Protein AF-A0A538D1H6-F1 (afdb_monomer_lite)

Foldseek 3Di:
DPPDDCVVLVVVVVVLVVVCLVCVQVDDQAAPDDPCQLVVVDDPDDDPDDDDSVVVSVCCVPRPRSHDNRLSHPPDDPDDHDDDDPVVVVVVVVVVVD

Secondary structure (DSSP, 8-state):
-----HHHHHHHHHHHHHHHHHHGGGS-SS----TTHHHHHS-SS--SSPPPHHHHHHHIIIIIGGG---TTSTT--SSS-----HHHHHHHHHHHH-

Structure (mmCIF, N/CA/C/O backbone):
data_AF-A0A538D1H6-F1
#
_entry.id   AF-A0A538D1H6-F1
#
loop_
_atom_site.group_PDB
_atom_site.id
_atom_site.type_symbol
_atom_site.label_atom_id
_atom_site.label_alt_id
_atom_site.label_comp_id
_atom_site.label_asym_id
_atom_site.label_entity_id
_atom_site.label_seq_id
_atom_site.pdbx_PDB_ins_code
_atom_site.Cartn_x
_atom_site.Cartn_y
_atom_site.Cartn_z
_atom_site.occupancy
_atom_site.B_iso_or_equiv
_atom_site.auth_seq_id
_atom_site.auth_comp_id
_atom_site.auth_asym_id
_atom_site.auth_atom_id
_atom_site.pdbx_PDB_model_num
ATOM 1 N N . MET A 1 1 ? -10.795 -11.880 21.380 1.00 51.19 1 MET A N 1
ATOM 2 C CA . MET A 1 1 ? -9.640 -11.375 20.607 1.00 51.19 1 MET A CA 1
ATOM 3 C C . MET A 1 1 ? -9.568 -12.167 19.319 1.00 51.19 1 MET A C 1
ATOM 5 O O . MET A 1 1 ? -9.534 -13.390 19.404 1.00 51.19 1 MET A O 1
ATOM 9 N N . ALA A 1 2 ? -9.621 -11.508 18.158 1.00 57.88 2 ALA A N 1
ATOM 10 C CA . ALA A 1 2 ? -9.371 -12.183 16.887 1.00 57.88 2 ALA A CA 1
ATOM 11 C C . ALA A 1 2 ? -7.958 -12.783 16.941 1.00 57.88 2 ALA A C 1
ATOM 13 O O . ALA A 1 2 ? -6.999 -12.098 17.295 1.00 57.88 2 ALA A O 1
ATOM 14 N N . ARG A 1 3 ? -7.843 -14.089 16.709 1.00 63.59 3 ARG A N 1
ATOM 15 C CA . ARG A 1 3 ? -6.554 -14.776 16.735 1.00 63.59 3 ARG A CA 1
ATOM 16 C C . ARG A 1 3 ? -5.834 -14.427 15.437 1.00 63.59 3 ARG A C 1
ATOM 18 O O . ARG A 1 3 ? -6.148 -15.010 14.410 1.00 63.59 3 ARG A O 1
ATOM 25 N N . VAL A 1 4 ? -4.911 -13.471 15.506 1.00 72.00 4 VAL A N 1
ATOM 26 C CA . VAL A 1 4 ? -4.017 -13.120 14.396 1.00 72.00 4 VAL A CA 1
ATOM 27 C C . VAL A 1 4 ? -3.206 -14.357 14.030 1.00 72.00 4 VAL A C 1
ATOM 29 O O . VAL A 1 4 ? -2.587 -14.986 14.898 1.00 72.00 4 VAL A O 1
ATOM 32 N N . SER A 1 5 ? -3.234 -14.722 12.755 1.00 89.19 5 SER A N 1
ATOM 33 C CA . SER A 1 5 ? -2.471 -15.842 12.224 1.00 89.19 5 SER A CA 1
ATOM 34 C C . SER A 1 5 ? -1.567 -15.292 11.146 1.00 89.19 5 SER A C 1
ATOM 36 O O . SER A 1 5 ? -2.006 -15.059 10.028 1.00 89.19 5 SER A O 1
ATOM 38 N N . PHE A 1 6 ? -0.285 -15.111 11.468 1.00 92.12 6 PHE A N 1
ATOM 39 C CA . PHE A 1 6 ? 0.688 -14.568 10.516 1.00 92.12 6 PHE A CA 1
ATOM 40 C C . PHE A 1 6 ? 0.688 -15.322 9.177 1.00 92.12 6 PHE A C 1
ATOM 42 O O . PHE A 1 6 ? 0.898 -14.725 8.130 1.00 92.12 6 PHE A O 1
ATOM 49 N N . ARG A 1 7 ? 0.422 -16.634 9.200 1.00 94.50 7 ARG A N 1
ATOM 50 C CA . ARG A 1 7 ? 0.332 -17.443 7.980 1.00 94.50 7 ARG A CA 1
ATOM 51 C C . ARG A 1 7 ? -0.915 -17.127 7.161 1.00 94.50 7 ARG A C 1
ATOM 53 O O . ARG A 1 7 ? -0.787 -16.966 5.955 1.00 94.50 7 ARG A O 1
ATOM 60 N N . ASP A 1 8 ? -2.080 -17.046 7.796 1.00 94.94 8 ASP A N 1
ATOM 61 C CA . ASP A 1 8 ? -3.344 -16.837 7.081 1.00 94.94 8 ASP A CA 1
ATOM 62 C C . ASP A 1 8 ? -3.479 -15.375 6.636 1.00 94.94 8 ASP A C 1
ATOM 64 O O . ASP A 1 8 ? -3.739 -15.100 5.467 1.00 94.94 8 ASP A O 1
ATOM 68 N N . ASP A 1 9 ? -3.203 -14.435 7.542 1.00 95.50 9 ASP A N 1
ATOM 69 C CA . ASP A 1 9 ? -3.226 -12.996 7.268 1.00 95.50 9 ASP A CA 1
ATOM 70 C C . ASP A 1 9 ? -2.124 -12.613 6.267 1.00 95.50 9 ASP A C 1
ATOM 72 O O . ASP A 1 9 ? -2.356 -11.837 5.342 1.00 95.50 9 ASP A O 1
ATOM 76 N N . GLY A 1 10 ? -0.936 -13.214 6.394 1.00 95.62 10 GLY A N 1
ATOM 77 C CA . GLY A 1 10 ? 0.162 -13.024 5.447 1.00 95.62 10 GLY A CA 1
ATOM 78 C C . GLY A 1 10 ? -0.155 -13.569 4.054 1.00 95.62 10 GLY A C 1
ATOM 79 O O . GLY A 1 10 ? 0.148 -12.907 3.064 1.00 95.62 10 GLY A O 1
ATOM 80 N N . ALA A 1 11 ? -0.806 -14.734 3.958 1.00 96.50 11 ALA A N 1
ATOM 81 C CA . ALA A 1 11 ? -1.265 -15.266 2.675 1.00 96.50 11 ALA A CA 1
ATOM 82 C C . ALA A 1 11 ? -2.315 -14.350 2.029 1.00 96.50 11 ALA A C 1
ATOM 84 O O . ALA A 1 11 ? -2.222 -14.068 0.838 1.00 96.50 11 ALA A O 1
ATOM 85 N N . ALA A 1 12 ? -3.264 -13.831 2.814 1.00 96.94 12 ALA A N 1
ATOM 86 C CA . ALA A 1 12 ? -4.270 -12.892 2.321 1.00 96.94 12 ALA A CA 1
ATOM 87 C C . ALA A 1 12 ? -3.656 -11.559 1.854 1.00 96.94 12 ALA A C 1
ATOM 89 O O . ALA A 1 12 ? -4.050 -11.027 0.818 1.00 96.94 12 ALA A O 1
ATOM 90 N N . ALA A 1 13 ? -2.663 -11.033 2.578 1.00 97.06 13 ALA A N 1
ATOM 91 C CA . ALA A 1 13 ? -1.937 -9.831 2.169 1.00 97.06 13 ALA A CA 1
ATOM 92 C C . ALA A 1 13 ? -1.148 -10.047 0.868 1.00 97.06 13 ALA A C 1
ATOM 94 O O . ALA A 1 13 ? -1.144 -9.176 -0.002 1.00 97.06 13 ALA A O 1
ATOM 95 N N . LEU A 1 14 ? -0.497 -11.207 0.728 1.00 97.06 14 LEU A N 1
ATOM 96 C CA . LEU A 1 14 ? 0.241 -11.562 -0.482 1.00 97.06 14 LEU A CA 1
ATOM 97 C C . LEU A 1 14 ? -0.693 -11.686 -1.690 1.00 97.06 14 LEU A C 1
ATOM 99 O O . LEU A 1 14 ? -0.379 -11.149 -2.748 1.00 97.06 14 LEU A O 1
ATOM 103 N N . GLU A 1 15 ? -1.846 -12.335 -1.515 1.00 97.75 15 GLU A N 1
ATOM 104 C CA . GLU A 1 15 ? -2.873 -12.457 -2.554 1.00 97.75 15 GLU A CA 1
ATOM 105 C C . GLU A 1 15 ? -3.396 -11.083 -2.991 1.00 97.75 15 GLU A C 1
ATOM 107 O O . GLU A 1 15 ? -3.476 -10.795 -4.185 1.00 97.75 15 GLU A O 1
ATOM 112 N N . TRP A 1 16 ? -3.684 -10.196 -2.032 1.00 97.81 16 TRP A N 1
ATOM 113 C CA . TRP A 1 16 ? -4.117 -8.831 -2.331 1.00 97.81 16 TRP A CA 1
ATOM 114 C C . TRP A 1 16 ? -3.052 -8.057 -3.120 1.00 97.81 16 TRP A C 1
ATOM 116 O O . TRP A 1 16 ? -3.367 -7.408 -4.119 1.00 97.81 16 TRP A O 1
ATOM 126 N N . ALA A 1 17 ? -1.782 -8.154 -2.709 1.00 96.88 17 ALA A N 1
ATOM 127 C CA . ALA A 1 17 ? -0.673 -7.487 -3.386 1.00 96.88 17 ALA A CA 1
ATOM 128 C C . ALA A 1 17 ? -0.469 -8.012 -4.816 1.00 96.88 17 ALA A C 1
ATOM 130 O O . ALA A 1 17 ? -0.324 -7.209 -5.737 1.00 96.88 17 ALA A O 1
ATOM 131 N N . ALA A 1 18 ? -0.505 -9.333 -5.013 1.00 97.06 18 ALA A N 1
ATOM 132 C CA . ALA A 1 18 ? -0.414 -9.949 -6.335 1.00 97.06 18 ALA A CA 1
ATOM 133 C C . ALA A 1 18 ? -1.574 -9.497 -7.237 1.00 97.06 18 ALA A C 1
ATOM 135 O O . ALA A 1 18 ? -1.340 -8.939 -8.308 1.00 97.06 18 ALA A O 1
ATOM 136 N N . SER A 1 19 ? -2.811 -9.607 -6.742 1.00 97.44 19 SER A N 1
ATOM 137 C CA . SER A 1 19 ? -4.014 -9.147 -7.446 1.00 97.44 19 SER A CA 1
ATOM 138 C C . SER A 1 19 ? -3.938 -7.665 -7.827 1.00 97.44 19 SER A C 1
ATOM 140 O O . SER A 1 19 ? -4.358 -7.278 -8.916 1.00 97.44 19 SER A O 1
ATOM 142 N N . TYR A 1 20 ? -3.413 -6.807 -6.945 1.00 97.12 20 TYR A N 1
ATOM 143 C CA . TYR A 1 20 ? -3.198 -5.391 -7.242 1.00 97.12 20 TYR A CA 1
ATOM 144 C C . TYR A 1 20 ? -2.195 -5.191 -8.383 1.00 97.12 20 TYR A C 1
ATOM 146 O O . TYR A 1 20 ? -2.494 -4.450 -9.316 1.00 97.12 20 TYR A O 1
ATOM 154 N N . LEU A 1 21 ? -1.032 -5.848 -8.330 1.00 95.44 21 LEU A N 1
ATOM 155 C CA . LEU A 1 21 ? 0.008 -5.728 -9.358 1.00 95.44 21 LEU A CA 1
ATOM 156 C C . LEU A 1 21 ? -0.482 -6.195 -10.733 1.00 95.44 21 LEU A C 1
ATOM 158 O O . LEU A 1 21 ? -0.175 -5.556 -11.738 1.00 95.44 21 LEU A O 1
ATOM 162 N N . GLU A 1 22 ? -1.282 -7.260 -10.778 1.00 96.31 22 GLU A N 1
ATOM 163 C CA . GLU A 1 22 ? -1.8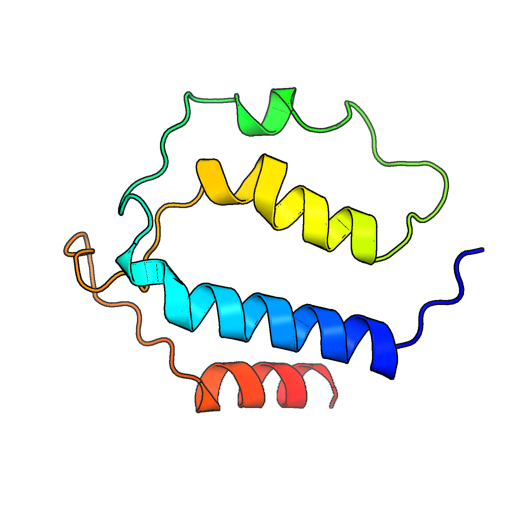74 -7.774 -12.016 1.00 96.31 22 GLU A CA 1
ATOM 164 C C . GLU A 1 22 ? -2.873 -6.782 -12.624 1.00 96.31 22 GLU A C 1
ATOM 166 O O . GLU A 1 22 ? -2.819 -6.494 -13.822 1.00 96.31 22 GLU A O 1
ATOM 171 N N . ARG A 1 23 ? -3.757 -6.203 -11.801 1.00 96.69 23 ARG A N 1
ATOM 172 C CA . ARG A 1 23 ? -4.854 -5.337 -12.273 1.00 96.69 23 ARG A CA 1
ATOM 173 C C . ARG A 1 23 ? -4.540 -3.846 -12.286 1.00 96.69 23 ARG A C 1
ATOM 175 O O . ARG A 1 23 ? -5.376 -3.066 -12.731 1.00 96.69 23 ARG A O 1
ATOM 182 N N . VAL A 1 24 ? -3.374 -3.408 -11.800 1.00 96.00 24 VAL A N 1
ATOM 183 C CA . VAL A 1 24 ? -3.070 -1.970 -11.648 1.00 96.00 24 VAL A CA 1
ATOM 184 C C . VAL A 1 24 ? -3.242 -1.205 -12.958 1.00 96.00 24 VAL A C 1
ATOM 186 O O . VAL A 1 24 ? -3.675 -0.064 -12.932 1.00 96.00 24 VAL A O 1
ATOM 189 N N . HIS A 1 25 ? -2.971 -1.842 -14.099 1.00 96.38 25 HIS A N 1
ATOM 190 C CA . HIS A 1 25 ? -3.109 -1.267 -15.438 1.00 96.38 25 HIS A CA 1
ATOM 191 C C . HIS A 1 25 ? -4.561 -0.980 -15.875 1.00 96.38 25 HIS A C 1
ATOM 193 O O . HIS A 1 25 ? -4.772 -0.320 -16.891 1.00 96.38 25 HIS A O 1
ATOM 199 N N . GLU A 1 26 ? -5.547 -1.491 -15.138 1.00 97.50 26 GLU A N 1
ATOM 200 C CA . GLU A 1 26 ? -6.979 -1.267 -15.367 1.00 97.50 26 GLU A CA 1
ATOM 201 C C . GLU A 1 26 ? -7.529 -0.122 -14.497 1.00 97.50 26 GLU A C 1
ATOM 203 O O . GLU A 1 26 ? -8.651 0.343 -14.710 1.00 97.50 26 GLU A O 1
ATOM 208 N N . LEU A 1 27 ? -6.760 0.336 -13.503 1.00 97.19 27 LEU A N 1
ATOM 209 C CA . LEU A 1 27 ? -7.173 1.370 -12.555 1.00 97.19 27 LEU A CA 1
ATOM 210 C C . LEU A 1 27 ? -6.896 2.782 -13.107 1.00 97.19 27 LEU A C 1
ATOM 212 O O . LEU A 1 27 ? -5.956 2.975 -13.880 1.00 97.19 27 LEU A O 1
ATOM 216 N N . PRO A 1 28 ? -7.663 3.814 -12.701 1.00 97.88 28 PRO A N 1
ATOM 217 C CA . PRO A 1 28 ? -7.343 5.196 -13.049 1.00 97.88 28 PRO A CA 1
ATOM 218 C C . PRO A 1 28 ? -5.935 5.560 -12.574 1.00 97.88 28 PRO A C 1
ATOM 220 O O . PRO A 1 28 ? -5.599 5.316 -11.428 1.00 97.88 28 PRO A O 1
ATOM 223 N N . VAL A 1 29 ? -5.110 6.191 -13.413 1.00 97.38 29 VAL A N 1
ATOM 224 C CA . VAL A 1 29 ? -3.721 6.527 -13.036 1.00 97.38 29 VAL A CA 1
ATOM 225 C C . VAL A 1 29 ? -3.656 7.435 -11.799 1.00 97.38 29 VAL A C 1
ATOM 227 O O . VAL A 1 29 ? -2.819 7.238 -10.919 1.00 97.38 29 VAL A O 1
ATOM 230 N N . LEU A 1 30 ? -4.521 8.449 -11.742 1.00 97.75 30 LEU A N 1
ATOM 231 C CA . LEU A 1 30 ? -4.586 9.429 -10.657 1.00 97.75 30 LEU A CA 1
ATOM 232 C C . LEU A 1 30 ? -5.779 9.140 -9.746 1.00 97.75 30 LEU A C 1
ATOM 234 O O . LEU A 1 30 ? -6.842 8.749 -10.234 1.00 97.75 30 LEU A O 1
ATOM 238 N N . ALA A 1 31 ? -5.619 9.440 -8.457 1.00 97.81 31 ALA A N 1
ATOM 239 C CA . ALA A 1 31 ? -6.691 9.371 -7.469 1.00 97.81 31 ALA A CA 1
ATOM 240 C C . ALA A 1 31 ? -7.962 10.107 -7.937 1.00 97.81 31 ALA A C 1
ATOM 242 O O . ALA A 1 31 ? -7.885 11.199 -8.504 1.00 97.81 31 ALA A O 1
ATOM 243 N N . GLN A 1 32 ? -9.132 9.524 -7.667 1.00 96.94 32 GLN A N 1
ATOM 244 C CA . GLN A 1 32 ? -10.442 10.043 -8.088 1.00 96.94 32 GLN A CA 1
ATOM 245 C C . GLN A 1 32 ? -11.247 10.548 -6.879 1.00 96.94 32 GLN A C 1
ATOM 247 O O . GLN A 1 32 ? -12.387 10.140 -6.654 1.00 96.94 32 GLN A O 1
ATOM 252 N N . VAL A 1 33 ? -10.633 11.399 -6.050 1.00 97.62 33 VAL A N 1
ATOM 253 C CA . VAL A 1 33 ? -11.223 11.882 -4.789 1.00 97.62 33 VAL A CA 1
ATOM 254 C C . VAL A 1 33 ? -10.948 13.360 -4.539 1.00 97.62 33 VAL A C 1
ATOM 256 O O . VAL A 1 33 ? -9.934 13.903 -4.971 1.00 97.62 33 VAL A O 1
ATOM 259 N N . GLU A 1 34 ? -11.824 13.986 -3.755 1.00 98.00 34 GLU A N 1
ATOM 260 C CA . GLU A 1 34 ? -11.646 15.362 -3.291 1.00 98.00 34 GLU A CA 1
ATOM 261 C C . GLU A 1 34 ? -10.814 15.444 -1.997 1.00 98.00 34 GLU A C 1
ATOM 263 O O . GLU A 1 34 ? -10.816 14.508 -1.180 1.00 98.00 34 GLU A O 1
ATOM 268 N N . PRO A 1 35 ? -10.167 16.593 -1.717 1.00 98.06 35 PRO A N 1
ATOM 269 C CA . PRO A 1 35 ? -9.499 16.827 -0.445 1.00 98.06 35 PRO A CA 1
ATOM 270 C C . PRO A 1 35 ? -10.389 16.508 0.771 1.00 98.06 35 PRO A C 1
ATOM 272 O O . PRO A 1 35 ? -11.533 16.958 0.915 1.00 98.06 35 PRO A O 1
ATOM 275 N N . GLY A 1 36 ? -9.848 15.68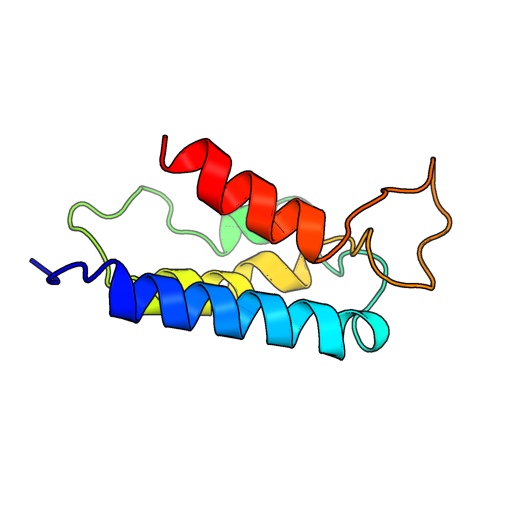6 1.670 1.00 97.25 36 GLY A N 1
ATOM 276 C CA . GLY A 1 36 ? -10.518 15.248 2.895 1.00 97.25 36 GLY A CA 1
ATOM 277 C C . GLY A 1 36 ? -11.550 14.127 2.725 1.00 97.25 36 GLY A C 1
ATOM 278 O O . GLY A 1 36 ? -12.092 13.683 3.734 1.00 97.25 36 GLY A O 1
ATOM 279 N N . GLN A 1 37 ? -11.819 13.637 1.509 1.00 97.75 37 GLN A N 1
ATOM 280 C CA . GLN A 1 37 ? -12.785 12.551 1.281 1.00 97.75 37 GLN A CA 1
ATOM 281 C C . GLN A 1 37 ? -12.408 11.265 2.029 1.00 97.75 37 GLN A C 1
ATOM 283 O O . GLN A 1 37 ? -13.245 10.719 2.741 1.00 97.75 37 GLN A O 1
ATOM 288 N N . ILE A 1 38 ? -11.139 10.849 1.966 1.00 97.00 38 ILE A N 1
ATOM 289 C CA . ILE A 1 38 ? -10.633 9.668 2.688 1.00 97.00 38 ILE A CA 1
ATOM 290 C C . ILE A 1 38 ? -10.794 9.829 4.203 1.00 97.00 38 ILE A C 1
ATOM 292 O O . ILE A 1 38 ? -11.300 8.941 4.879 1.00 97.00 38 ILE A O 1
ATOM 296 N N . ARG A 1 39 ? -10.443 11.003 4.751 1.00 96.12 39 ARG A N 1
ATOM 297 C CA . ARG A 1 39 ? -10.588 11.279 6.191 1.00 96.12 39 ARG A CA 1
ATOM 298 C C . ARG A 1 39 ? -12.036 11.144 6.659 1.00 96.12 39 ARG A C 1
ATOM 300 O O . ARG A 1 39 ? -12.248 10.658 7.765 1.00 96.12 39 ARG A O 1
ATOM 307 N N . ARG A 1 40 ? -12.996 11.596 5.843 1.00 97.25 40 ARG A N 1
ATOM 308 C CA . ARG A 1 40 ? -14.434 11.506 6.141 1.00 97.25 40 ARG A CA 1
ATOM 309 C C . ARG A 1 40 ? -14.973 10.076 6.059 1.00 97.25 40 ARG A C 1
ATOM 311 O O . ARG A 1 40 ? -15.984 9.800 6.688 1.00 97.25 40 ARG A O 1
ATOM 318 N N . ALA A 1 41 ? -14.329 9.202 5.288 1.00 96.38 41 ALA A N 1
ATOM 319 C CA . ALA A 1 41 ? -14.697 7.791 5.189 1.00 96.38 41 ALA A CA 1
ATOM 320 C C . ALA A 1 41 ? -14.158 6.948 6.360 1.00 96.38 41 ALA A C 1
ATOM 322 O O . ALA A 1 41 ? -14.681 5.873 6.630 1.00 96.38 41 ALA A O 1
ATOM 323 N N . LEU A 1 42 ? -13.135 7.435 7.068 1.00 96.31 42 LEU A N 1
ATOM 324 C CA . LEU A 1 42 ? -12.561 6.768 8.236 1.00 96.31 42 LEU A CA 1
ATOM 325 C C . LEU A 1 42 ? -13.285 7.156 9.538 1.00 96.31 42 LEU A C 1
ATOM 327 O O . LEU A 1 42 ? -13.752 8.293 9.659 1.00 96.31 42 LEU A O 1
ATOM 331 N N . PRO A 1 43 ? -13.296 6.272 10.556 1.00 95.50 43 PRO A N 1
ATOM 332 C CA . PRO A 1 43 ? -13.806 6.595 11.886 1.00 95.50 43 PRO A CA 1
ATOM 333 C C . PRO A 1 43 ? -13.157 7.847 12.492 1.00 95.50 43 PRO A C 1
ATOM 335 O O . PRO A 1 43 ? -11.997 8.180 12.227 1.00 95.50 43 PRO A O 1
ATOM 338 N N . GLU A 1 44 ? -13.892 8.562 13.344 1.00 96.31 44 GLU A N 1
ATOM 339 C CA . GLU A 1 44 ? -13.364 9.767 13.995 1.00 96.31 44 GLU A CA 1
ATOM 340 C C . GLU A 1 44 ? -12.224 9.456 14.971 1.00 96.31 44 GLU A C 1
ATOM 342 O O . GLU A 1 44 ? -11.280 10.247 15.055 1.00 96.31 44 GLU A O 1
ATOM 347 N N . ALA A 1 45 ? -12.286 8.294 15.628 1.00 96.81 45 ALA A N 1
ATOM 348 C CA . ALA A 1 45 ? -11.298 7.781 16.568 1.00 96.81 45 ALA A CA 1
ATOM 349 C C . ALA A 1 45 ? -10.946 6.309 16.258 1.00 96.81 45 ALA A C 1
ATOM 351 O O . ALA A 1 45 ? -11.771 5.602 15.675 1.00 96.81 45 ALA A O 1
ATOM 352 N N . PRO A 1 46 ? -9.746 5.831 16.642 1.00 94.94 46 PRO A N 1
ATOM 353 C CA . PRO A 1 46 ? -9.366 4.426 16.494 1.00 94.94 46 PRO A CA 1
ATOM 354 C C . PRO A 1 46 ? -10.304 3.482 17.263 1.00 94.94 46 PRO A C 1
ATOM 356 O O . PRO A 1 46 ? -10.829 3.874 18.309 1.00 94.94 46 PRO A O 1
ATOM 359 N N . PRO A 1 47 ? -10.486 2.233 16.802 1.00 93.75 47 PRO A N 1
ATOM 360 C CA . PRO A 1 47 ? -11.309 1.264 17.512 1.00 93.75 47 PRO A CA 1
ATOM 361 C C . PRO A 1 47 ? -10.673 0.889 18.860 1.00 93.75 47 PRO A C 1
ATOM 363 O O . PRO A 1 47 ? -9.462 0.695 18.966 1.00 93.75 47 PRO A O 1
ATOM 366 N N . GLU A 1 48 ? -11.496 0.755 19.902 1.00 95.94 48 GLU A N 1
ATOM 367 C CA . GLU A 1 48 ? -11.032 0.363 21.245 1.00 95.94 48 GLU A CA 1
ATOM 368 C C . GLU A 1 48 ? -10.582 -1.105 21.312 1.00 95.94 48 GLU A C 1
ATOM 370 O O . GLU A 1 48 ? -9.780 -1.489 22.164 1.00 95.94 48 GLU A O 1
ATOM 375 N N . ALA A 1 49 ? -11.100 -1.934 20.405 1.00 94.06 49 ALA A N 1
ATOM 376 C CA . ALA A 1 49 ? -10.760 -3.341 20.277 1.00 94.06 49 ALA A CA 1
ATOM 377 C C . ALA A 1 49 ? -10.183 -3.626 18.889 1.00 94.06 49 ALA A C 1
ATOM 379 O O . ALA A 1 49 ? -10.584 -3.021 17.900 1.00 94.06 49 ALA A O 1
ATOM 380 N N . GLY A 1 50 ? -9.265 -4.590 18.817 1.00 91.25 50 GLY A N 1
ATOM 381 C CA . GLY A 1 50 ? -8.691 -5.019 17.546 1.00 91.25 50 GLY A CA 1
ATOM 382 C C . GLY A 1 50 ? -9.739 -5.618 16.606 1.00 91.25 50 GLY A C 1
ATOM 383 O O . GLY A 1 50 ? -10.581 -6.418 17.023 1.00 91.25 50 GLY A O 1
ATOM 384 N N . GLU A 1 51 ? -9.630 -5.256 15.334 1.00 93.00 51 GLU A N 1
ATOM 385 C CA . GLU A 1 51 ? -10.455 -5.758 14.239 1.00 93.00 51 GLU A CA 1
ATOM 386 C C . GLU A 1 51 ? -9.776 -6.940 13.529 1.00 93.00 51 GLU A C 1
ATOM 388 O O . GLU A 1 51 ? -8.552 -7.095 13.606 1.00 93.00 51 GLU A O 1
ATOM 393 N N . PRO A 1 52 ? -10.539 -7.818 12.853 1.00 93.50 52 PRO A N 1
ATOM 394 C CA . PRO A 1 52 ? -9.942 -8.869 12.038 1.00 93.50 52 PRO A CA 1
ATOM 395 C C . PRO A 1 52 ? -9.159 -8.263 10.865 1.00 93.50 52 PRO A C 1
ATOM 397 O O . PRO A 1 52 ? -9.588 -7.278 10.268 1.00 93.50 52 PRO A O 1
ATOM 400 N N . PHE A 1 53 ? -8.049 -8.892 10.475 1.00 94.44 53 PHE A N 1
ATOM 401 C CA . PHE A 1 53 ? -7.203 -8.405 9.378 1.00 94.44 53 PHE A CA 1
ATOM 402 C C . PHE A 1 53 ? -7.954 -8.294 8.039 1.00 94.44 53 PHE A C 1
ATOM 404 O O . PHE A 1 53 ? -7.695 -7.396 7.245 1.00 94.44 53 PHE A O 1
ATOM 411 N N . SER A 1 54 ? -8.971 -9.134 7.823 1.00 94.94 54 SER A N 1
ATOM 412 C CA . SER A 1 54 ? -9.867 -9.037 6.666 1.00 94.94 54 SER A CA 1
ATOM 413 C C . SER A 1 54 ? -10.603 -7.694 6.569 1.00 94.94 54 SER A C 1
ATOM 415 O O . SER A 1 54 ? -10.918 -7.263 5.465 1.00 94.94 54 SER A O 1
ATOM 417 N N . ALA A 1 55 ? -10.893 -7.032 7.697 1.00 95.81 55 ALA A N 1
ATOM 418 C CA . ALA A 1 55 ? -11.486 -5.694 7.689 1.00 95.81 55 ALA A CA 1
ATOM 419 C C . ALA A 1 55 ? -10.488 -4.660 7.155 1.00 95.81 55 ALA A C 1
ATOM 421 O O . ALA A 1 55 ? -10.861 -3.830 6.337 1.00 95.81 55 ALA A O 1
ATOM 422 N N . VAL A 1 56 ? -9.209 -4.784 7.529 1.00 95.25 56 VAL A N 1
ATOM 423 C CA . VAL A 1 56 ? -8.136 -3.922 7.015 1.00 95.25 56 VAL A CA 1
ATOM 424 C C . VAL A 1 56 ? -7.991 -4.084 5.503 1.00 95.25 56 VAL A C 1
ATOM 426 O O . VAL A 1 56 ? -7.983 -3.085 4.795 1.00 95.25 56 VAL A O 1
ATOM 429 N N . LEU A 1 57 ? -7.924 -5.323 4.997 1.00 96.94 57 LEU A N 1
ATOM 430 C CA . LEU A 1 57 ? -7.814 -5.577 3.553 1.00 96.94 57 LEU A CA 1
ATOM 431 C C . LEU A 1 57 ? -9.024 -5.044 2.773 1.00 96.94 57 LEU A C 1
ATOM 433 O O . LEU A 1 57 ? -8.849 -4.443 1.719 1.00 96.94 57 LEU A O 1
ATOM 437 N N . ARG A 1 58 ? -10.243 -5.200 3.307 1.00 97.31 58 ARG A N 1
ATOM 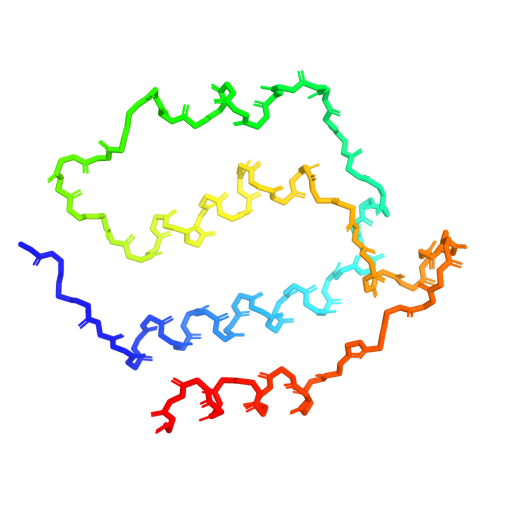438 C CA . ARG A 1 58 ? -11.447 -4.609 2.706 1.00 97.31 58 ARG A CA 1
ATOM 439 C C . ARG A 1 58 ? -11.346 -3.084 2.644 1.00 97.31 58 ARG A C 1
ATOM 441 O O . ARG A 1 58 ? -11.641 -2.494 1.610 1.00 97.31 58 ARG A O 1
ATOM 448 N N . ASP A 1 59 ? -10.905 -2.444 3.723 1.00 97.75 59 ASP A N 1
ATOM 449 C CA . ASP A 1 59 ? -10.784 -0.987 3.773 1.00 97.75 59 ASP A CA 1
ATOM 450 C C . ASP A 1 59 ? -9.666 -0.470 2.843 1.00 97.75 59 ASP A C 1
ATOM 452 O O . ASP A 1 59 ? -9.769 0.651 2.333 1.00 97.75 59 ASP A O 1
ATOM 456 N N . LEU A 1 60 ? -8.634 -1.280 2.542 1.00 97.62 60 LEU A N 1
ATOM 457 C CA . LEU A 1 60 ? -7.680 -0.960 1.472 1.00 97.62 60 LEU A CA 1
ATOM 458 C C . LEU A 1 60 ? -8.410 -0.764 0.140 1.00 97.62 60 LEU A C 1
ATOM 460 O O . LEU A 1 60 ? -8.165 0.237 -0.526 1.00 97.62 60 LEU A O 1
ATOM 464 N N . ASP A 1 61 ? -9.307 -1.678 -0.232 1.00 96.50 61 ASP A N 1
ATOM 465 C CA . ASP A 1 61 ? -10.041 -1.614 -1.500 1.00 96.50 61 ASP A CA 1
ATOM 466 C C . ASP A 1 61 ? -11.140 -0.544 -1.500 1.00 96.50 61 ASP A C 1
ATOM 468 O O . ASP A 1 61 ? -11.268 0.214 -2.462 1.00 96.50 61 ASP A O 1
ATOM 472 N N . GLU A 1 62 ? -11.942 -0.472 -0.437 1.00 96.81 62 GLU A N 1
ATOM 473 C CA . GLU A 1 62 ? -13.144 0.369 -0.404 1.00 96.81 62 GLU A CA 1
ATOM 474 C C . GLU A 1 62 ? -12.844 1.828 -0.057 1.00 96.81 62 GLU A C 1
ATOM 476 O O . GLU A 1 62 ? -13.471 2.743 -0.598 1.00 96.81 62 GLU A O 1
ATOM 481 N N . VAL A 1 63 ? -11.893 2.059 0.852 1.00 97.44 63 VAL A N 1
ATOM 482 C CA . VAL A 1 63 ? -11.607 3.398 1.376 1.00 97.44 63 VAL A CA 1
ATOM 483 C C . VAL A 1 63 ? -10.371 3.976 0.714 1.00 97.44 63 VAL A C 1
ATOM 485 O O . VAL A 1 63 ? -10.421 5.104 0.229 1.00 97.44 63 VAL A O 1
ATOM 488 N N . LEU A 1 64 ? -9.260 3.237 0.694 1.00 97.19 64 LEU A N 1
ATOM 489 C CA . LEU A 1 64 ? -7.970 3.808 0.305 1.00 97.19 64 LEU A CA 1
ATOM 490 C C . LEU A 1 64 ? -7.739 3.798 -1.202 1.00 97.19 64 LEU A C 1
ATOM 492 O O . LEU A 1 64 ? -7.352 4.835 -1.740 1.00 97.19 64 LEU A O 1
ATOM 496 N N . LEU A 1 65 ? -7.996 2.678 -1.884 1.00 96.50 65 LEU A N 1
ATOM 497 C CA . LEU A 1 65 ? -7.685 2.485 -3.303 1.00 96.50 65 LEU A CA 1
ATOM 498 C C . LEU A 1 65 ? -8.245 3.595 -4.214 1.00 96.50 65 LEU A C 1
ATOM 500 O O . LEU A 1 65 ? -7.487 4.074 -5.055 1.00 96.50 65 LEU A O 1
ATOM 504 N N . PRO A 1 66 ? -9.482 4.109 -4.027 1.00 95.56 66 PRO A N 1
ATOM 505 C CA . PRO A 1 66 ? -9.990 5.229 -4.829 1.00 95.56 66 PRO A CA 1
ATOM 506 C C . PRO A 1 66 ? -9.160 6.516 -4.700 1.00 95.56 66 PRO A C 1
ATOM 508 O O . PRO A 1 66 ? -9.129 7.346 -5.611 1.00 95.56 66 PRO A O 1
ATOM 511 N N . GLY A 1 67 ? -8.503 6.696 -3.551 1.00 97.44 67 GLY A N 1
ATOM 512 C CA . GLY A 1 67 ? -7.650 7.837 -3.231 1.00 97.44 67 GLY A CA 1
ATOM 513 C C . GLY A 1 67 ? -6.175 7.654 -3.583 1.00 97.44 67 GLY A C 1
ATOM 514 O O . GLY A 1 67 ? -5.381 8.547 -3.284 1.00 97.44 67 GLY A O 1
ATOM 515 N N . ILE A 1 68 ? -5.790 6.529 -4.189 1.00 97.62 68 ILE A N 1
ATOM 516 C CA . ILE A 1 68 ? -4.406 6.267 -4.580 1.00 97.62 68 ILE A CA 1
ATOM 517 C C . ILE A 1 68 ? -4.139 6.808 -5.984 1.00 97.62 68 ILE A C 1
ATOM 519 O O . ILE A 1 68 ? -4.880 6.577 -6.931 1.00 97.62 68 ILE A O 1
ATOM 523 N N . THR A 1 69 ? -3.022 7.514 -6.124 1.00 97.19 69 THR A N 1
ATOM 524 C CA . THR A 1 69 ? -2.379 7.714 -7.423 1.00 97.19 69 THR A CA 1
ATOM 525 C C . THR A 1 69 ? -1.463 6.523 -7.670 1.00 97.19 69 THR A C 1
ATOM 527 O O . THR A 1 69 ? -0.553 6.268 -6.881 1.00 97.19 69 THR A O 1
ATOM 530 N N . HIS A 1 70 ? -1.705 5.774 -8.738 1.00 96.12 70 HIS A N 1
ATOM 531 C CA . HIS A 1 70 ? -1.068 4.485 -8.980 1.00 96.12 70 HIS A CA 1
ATOM 532 C C . HIS A 1 70 ? 0.287 4.653 -9.670 1.00 96.12 70 HIS A C 1
ATOM 534 O O . HIS A 1 70 ? 0.408 4.577 -10.889 1.00 96.12 70 HIS A O 1
ATOM 540 N N . TRP A 1 71 ? 1.340 4.845 -8.880 1.00 95.12 71 TRP A N 1
ATOM 541 C CA . TRP A 1 71 ? 2.701 5.066 -9.388 1.00 95.12 71 TRP A CA 1
ATOM 542 C C . TRP A 1 71 ? 3.287 3.893 -10.188 1.00 95.12 71 TRP A C 1
ATOM 544 O O . TRP A 1 71 ? 4.173 4.104 -11.011 1.00 95.12 71 TRP A O 1
ATOM 554 N N . GLN A 1 72 ? 2.797 2.672 -9.960 1.00 92.94 72 GLN A N 1
ATOM 555 C CA . GLN A 1 72 ? 3.202 1.474 -10.706 1.00 92.94 72 GLN A CA 1
ATOM 556 C C . GLN A 1 72 ? 2.379 1.249 -11.983 1.00 92.94 72 GLN A C 1
ATOM 558 O O . GLN A 1 72 ? 2.648 0.317 -12.736 1.00 92.94 72 GLN A O 1
ATOM 563 N N . HIS A 1 73 ? 1.379 2.094 -12.245 1.00 95.06 73 HIS A N 1
ATOM 564 C CA . HIS A 1 73 ? 0.590 2.015 -13.464 1.00 95.06 73 HIS A CA 1
ATOM 565 C C . HIS A 1 73 ? 1.481 2.336 -14.687 1.00 95.06 73 HIS A C 1
ATOM 567 O O . HIS A 1 73 ? 2.175 3.355 -14.676 1.00 95.06 73 HIS A O 1
ATOM 573 N N . PRO A 1 74 ? 1.434 1.558 -15.789 1.00 93.56 74 PRO A N 1
ATOM 574 C CA . PRO A 1 74 ? 2.293 1.776 -16.967 1.00 93.56 74 PRO A CA 1
ATOM 575 C C . PRO A 1 74 ? 2.071 3.132 -17.663 1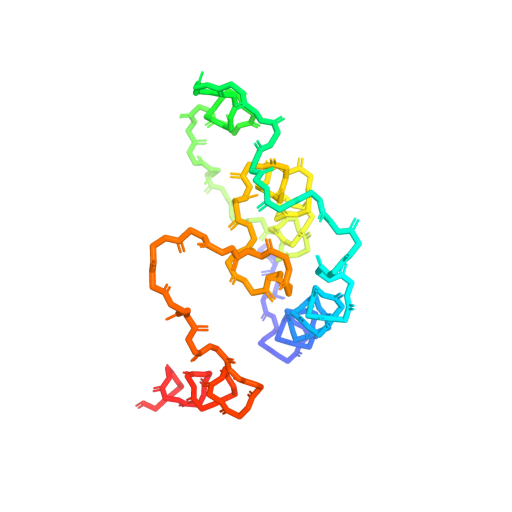.00 93.56 74 PRO 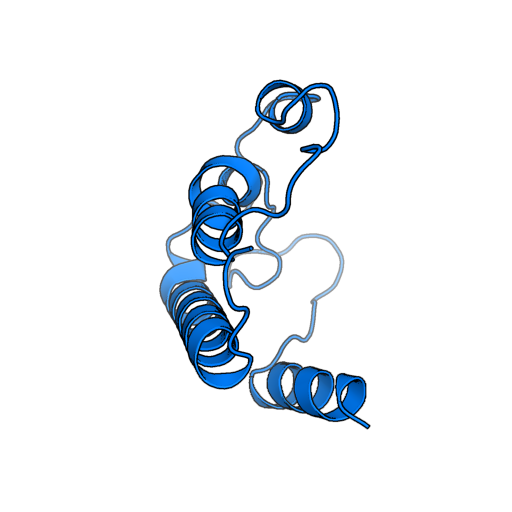A C 1
ATOM 577 O O . PRO A 1 74 ? 2.950 3.651 -18.341 1.00 93.56 74 PRO A O 1
ATOM 580 N N . GLY A 1 75 ? 0.882 3.705 -17.496 1.00 95.00 75 GLY A N 1
ATOM 581 C CA . GLY A 1 75 ? 0.512 5.064 -17.912 1.00 95.00 75 GLY A CA 1
ATOM 582 C C . GLY A 1 75 ? 0.879 6.207 -16.947 1.00 95.00 75 GLY A C 1
ATOM 583 O O . GLY A 1 75 ? 0.478 7.342 -17.204 1.00 95.00 75 GLY A O 1
ATOM 584 N N . PHE A 1 76 ? 1.579 5.955 -15.834 1.00 95.00 76 PHE A N 1
ATOM 585 C CA . PHE A 1 76 ? 2.036 7.018 -14.933 1.00 95.00 76 PHE A CA 1
ATOM 586 C C . PHE A 1 76 ? 3.351 7.632 -15.441 1.00 95.00 76 PHE A C 1
ATOM 588 O O . PHE A 1 76 ? 4.409 7.013 -15.375 1.00 95.00 76 PHE A O 1
ATOM 595 N N . PHE A 1 77 ? 3.290 8.876 -15.926 1.00 94.62 77 PHE A N 1
ATOM 596 C CA . PHE A 1 77 ? 4.442 9.591 -16.505 1.00 94.62 77 PHE A CA 1
ATOM 597 C C . PHE A 1 77 ? 4.800 10.895 -15.778 1.00 94.62 77 PHE A C 1
ATOM 599 O O . PHE A 1 77 ? 5.559 11.710 -16.300 1.00 94.62 77 PHE A O 1
ATOM 606 N N . ALA A 1 78 ? 4.235 11.132 -14.593 1.00 94.75 78 ALA A N 1
ATOM 607 C CA . ALA A 1 78 ? 4.580 12.305 -13.798 1.00 94.75 78 ALA A CA 1
ATOM 608 C C . ALA A 1 78 ? 5.893 12.086 -13.020 1.00 94.75 78 ALA A C 1
ATOM 610 O O . ALA A 1 78 ? 6.237 10.966 -12.655 1.00 94.75 78 ALA A O 1
ATOM 611 N N . TYR A 1 79 ? 6.597 13.179 -12.713 1.00 94.31 79 TYR A N 1
ATOM 612 C CA . TYR A 1 79 ? 7.807 13.189 -11.879 1.00 94.31 79 TYR A CA 1
ATOM 613 C C . TYR A 1 79 ? 8.938 12.275 -12.398 1.00 94.31 79 TYR A C 1
ATOM 615 O O . TYR A 1 79 ? 9.399 12.445 -13.525 1.00 94.31 79 TYR A O 1
ATOM 623 N N . PHE A 1 80 ? 9.425 11.356 -11.559 1.00 91.50 80 PHE A N 1
ATOM 624 C CA . PHE A 1 80 ? 10.466 10.377 -11.863 1.00 91.50 80 PHE A CA 1
ATOM 625 C C . PHE A 1 80 ? 9.916 8.967 -11.642 1.00 91.50 80 PHE A C 1
ATOM 627 O O . PHE A 1 80 ? 9.058 8.762 -10.782 1.00 91.50 80 PHE A O 1
ATOM 634 N N . ALA A 1 81 ? 10.431 7.996 -12.400 1.00 79.88 81 ALA A N 1
ATOM 635 C CA . ALA A 1 81 ? 9.994 6.609 -12.299 1.00 79.88 81 ALA A CA 1
ATOM 636 C C . ALA A 1 81 ? 10.180 6.055 -10.877 1.00 79.88 81 ALA A C 1
ATOM 638 O O . ALA A 1 81 ? 11.222 6.258 -10.251 1.00 79.88 81 ALA A O 1
ATOM 639 N N . THR A 1 82 ? 9.184 5.306 -10.400 1.00 76.75 82 THR A N 1
ATOM 640 C CA . THR A 1 82 ? 9.313 4.487 -9.191 1.00 76.75 82 THR A CA 1
ATOM 641 C C . THR A 1 82 ? 9.657 3.066 -9.608 1.00 76.75 82 THR A C 1
ATOM 643 O O . THR A 1 82 ? 8.926 2.426 -10.359 1.00 76.75 82 THR A O 1
ATOM 646 N N . THR A 1 83 ? 10.807 2.566 -9.170 1.00 70.00 83 THR A N 1
ATOM 647 C CA . THR A 1 83 ? 11.260 1.212 -9.505 1.00 70.00 83 THR A CA 1
ATOM 648 C C . THR A 1 83 ? 10.804 0.238 -8.424 1.00 70.00 83 THR A C 1
ATOM 650 O O . THR A 1 83 ? 11.590 -0.165 -7.568 1.00 70.00 83 THR A O 1
ATOM 653 N N . GLY A 1 84 ? 9.517 -0.107 -8.433 1.00 82.06 84 GLY A N 1
ATOM 654 C CA . GLY A 1 84 ? 9.009 -1.265 -7.697 1.00 82.06 84 GLY A CA 1
ATOM 655 C C . GLY A 1 84 ? 9.204 -2.540 -8.518 1.00 82.06 84 GLY A C 1
ATOM 656 O O . GLY A 1 84 ? 9.048 -2.517 -9.735 1.00 82.06 84 GLY A O 1
ATOM 657 N N . SER A 1 85 ? 9.558 -3.649 -7.873 1.00 90.75 85 SER A N 1
ATOM 658 C CA . SER A 1 85 ? 9.617 -4.968 -8.515 1.00 90.75 85 SER A CA 1
ATOM 659 C C . SER A 1 85 ? 9.181 -6.046 -7.530 1.00 90.75 85 SER A C 1
ATOM 661 O O . SER A 1 85 ? 9.379 -5.882 -6.325 1.00 90.75 85 SER A O 1
ATOM 663 N N . GLU A 1 86 ? 8.624 -7.151 -8.028 1.00 92.88 86 GLU A N 1
ATOM 664 C CA . GLU A 1 86 ? 8.196 -8.276 -7.184 1.00 92.88 86 GLU A CA 1
ATOM 665 C C . GLU A 1 86 ? 9.324 -8.798 -6.274 1.00 92.88 86 GLU A C 1
ATOM 667 O O . GLU A 1 86 ? 9.084 -8.931 -5.071 1.00 92.88 86 GLU A O 1
ATOM 672 N N . PRO A 1 87 ? 10.577 -9.000 -6.749 1.00 95.38 87 PRO A N 1
ATOM 673 C CA . PRO A 1 87 ? 11.661 -9.424 -5.865 1.00 95.38 87 PRO A CA 1
ATOM 674 C C . PRO A 1 87 ? 11.976 -8.396 -4.775 1.00 95.38 87 PRO A C 1
ATOM 676 O O . PRO A 1 87 ? 12.306 -8.781 -3.658 1.00 95.38 87 PRO A O 1
ATOM 679 N N . GLY A 1 88 ? 11.858 -7.098 -5.078 1.00 95.88 88 GLY A N 1
ATOM 680 C CA . GLY A 1 88 ? 12.060 -6.028 -4.099 1.00 95.88 88 GLY A CA 1
ATOM 681 C C . GLY A 1 88 ? 10.991 -6.024 -3.005 1.00 95.88 88 GLY A C 1
ATOM 682 O O . GLY A 1 88 ? 11.322 -5.904 -1.831 1.00 95.88 88 GLY A O 1
ATOM 683 N N . ILE A 1 89 ? 9.724 -6.233 -3.376 1.00 95.19 89 ILE A N 1
ATOM 684 C CA . ILE A 1 89 ? 8.606 -6.335 -2.423 1.00 95.19 89 ILE A CA 1
ATOM 685 C C . ILE A 1 89 ? 8.809 -7.532 -1.484 1.00 95.19 89 ILE A C 1
ATOM 687 O O . ILE A 1 89 ? 8.679 -7.402 -0.268 1.00 95.19 89 ILE A O 1
ATOM 691 N N . LEU A 1 90 ? 9.178 -8.693 -2.034 1.00 96.31 90 LEU A N 1
ATOM 692 C CA . LEU A 1 90 ? 9.459 -9.882 -1.227 1.00 96.31 90 LEU A CA 1
ATOM 693 C C . LEU A 1 90 ? 10.697 -9.695 -0.338 1.00 96.31 90 LEU A C 1
ATOM 695 O O . LEU A 1 90 ? 10.705 -10.154 0.802 1.00 96.31 90 LEU A O 1
ATOM 699 N N . ALA A 1 91 ? 11.730 -9.006 -0.829 1.00 96.88 91 ALA A N 1
ATOM 700 C CA . ALA A 1 91 ? 12.914 -8.694 -0.037 1.00 96.88 91 ALA A CA 1
ATOM 701 C C . ALA A 1 91 ? 12.585 -7.785 1.157 1.00 96.88 91 ALA A C 1
ATOM 703 O O . ALA A 1 91 ? 13.072 -8.054 2.251 1.00 96.88 91 ALA A O 1
ATOM 704 N N . GLU A 1 92 ? 11.727 -6.775 0.981 1.00 96.31 92 GLU A N 1
ATOM 705 C CA . GLU A 1 92 ? 11.249 -5.915 2.076 1.00 96.31 92 GLU A CA 1
ATOM 706 C C . GLU A 1 92 ? 10.479 -6.707 3.142 1.00 96.31 92 GLU A C 1
ATOM 708 O O . GLU A 1 92 ? 10.720 -6.532 4.336 1.00 96.31 92 GLU A O 1
ATOM 713 N N . LEU A 1 93 ? 9.620 -7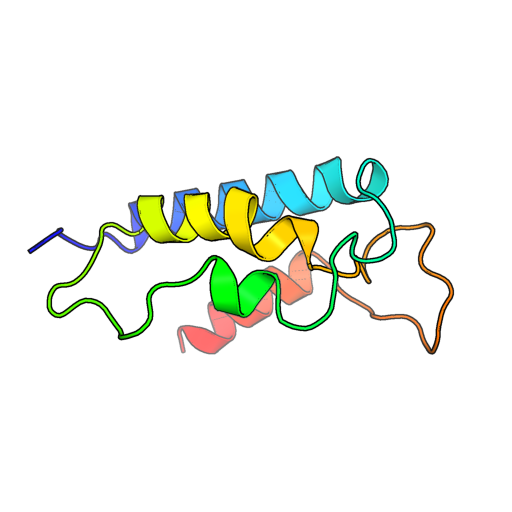.654 2.740 1.00 96.12 93 LEU A N 1
ATOM 714 C CA . LEU A 1 93 ? 8.936 -8.544 3.689 1.00 96.12 93 LEU A CA 1
ATOM 715 C C . LEU A 1 93 ? 9.934 -9.341 4.547 1.00 96.12 93 LEU A C 1
ATOM 717 O O . LEU A 1 93 ? 9.773 -9.453 5.766 1.00 96.12 93 LEU A O 1
ATOM 721 N N . LEU A 1 94 ? 10.971 -9.899 3.917 1.00 97.25 94 LEU A N 1
ATOM 722 C CA . LEU A 1 94 ? 12.010 -10.653 4.620 1.00 97.25 94 LEU A CA 1
ATOM 723 C C . LEU A 1 94 ? 12.863 -9.745 5.511 1.00 97.25 94 LEU A C 1
ATOM 725 O O . LEU A 1 94 ? 13.164 -10.123 6.640 1.00 97.25 94 LEU A O 1
ATOM 729 N N . ALA A 1 95 ? 13.218 -8.552 5.030 1.00 97.88 95 ALA A N 1
ATOM 730 C CA . ALA A 1 95 ? 13.987 -7.570 5.785 1.00 97.88 95 ALA A CA 1
ATOM 731 C C . ALA A 1 95 ? 13.241 -7.109 7.043 1.00 97.88 95 ALA A C 1
ATOM 733 O O . ALA A 1 95 ? 13.849 -7.023 8.099 1.00 97.88 95 ALA A O 1
ATOM 734 N N . ALA A 1 96 ? 11.925 -6.892 6.961 1.00 96.94 96 ALA A N 1
ATOM 735 C CA . ALA A 1 96 ? 11.099 -6.539 8.116 1.00 96.94 96 ALA A CA 1
ATOM 736 C C . ALA A 1 96 ? 10.925 -7.687 9.131 1.00 96.94 96 ALA A C 1
ATOM 738 O O . ALA A 1 96 ? 10.499 -7.448 10.261 1.00 96.94 96 ALA A O 1
ATOM 739 N N . THR A 1 97 ? 11.208 -8.932 8.731 1.00 95.00 97 THR A N 1
ATOM 740 C CA . THR A 1 97 ? 11.101 -10.113 9.603 1.00 95.00 97 THR A CA 1
ATOM 741 C C . THR A 1 97 ? 12.353 -10.328 10.465 1.00 95.00 97 THR A C 1
ATOM 743 O O . THR A 1 97 ? 12.251 -10.945 11.528 1.00 95.00 97 THR A O 1
ATOM 746 N N . LEU A 1 98 ? 13.522 -9.876 9.999 1.00 92.19 98 LEU A N 1
ATOM 747 C CA . LEU A 1 98 ? 14.832 -10.077 10.637 1.00 92.19 98 LEU A CA 1
ATOM 748 C C . LEU A 1 98 ? 15.213 -8.904 11.547 1.00 92.19 98 LEU A C 1
ATOM 750 O O . LEU A 1 98 ? 15.830 -9.187 12.599 1.00 92.19 98 LEU A O 1
#

pLDDT: mean 93.7, std 8.06, range [51.19, 98.06]

Sequence (98 aa):
MARVSFRDDGAAALEWAASYLERVHELPVLAQVEPGQIRRALPEAPPEAGEPFSAVLRDLDEVLLPGITHWQHPGFFAYFATTGSEPGILAELLAATL

Radius of gyration: 15.62 Å; chains: 1; bounding box: 30×34×39 Å